Protein AF-A0AAV0MHU0-F1 (afdb_monomer)

InterPro domains:
  IPR036603 RNA polymerase, RBP11-like subunit [G3DSA:3.30.1360.10] (38-164)
  IPR036643 DNA-directed RNA polymerase, insert domain superfamily [SSF56553] (5-72)
  IPR050518 Archaeal Rpo3/Eukaryotic RPB3 RNA Polymerase Subunit [PTHR11800] (5-161)

Secondary structure (DSSP, 8-state):
------PPEEEEGGGPPPSSTT-----SHHHHT---TT----EEEEEPTT-------------TTT-GGG-SEEEEEEEEEEEEEE-HHHHHTS-HHHHHHHHHT-TT--EEE-TTT-PEEE--S---TTGGGSSSTTSEEEEEEEEEEEEEEEE-SSS-HHHHHHHHTT--

Foldseek 3Di:
DDPPDFDKDFDAQQNDDDPDPVDGDFFPVVVVPDPDPPSRHHTDDIHTPPDDDDDDDDDDQDDCVVPVVNAQFPDKDKDFQKDKDFDPVVVVVDDPVLLVQLQVPDPVSQWDQDPPPRDIDGDRDDDDPVCCVGHDPPRMDIDGDPPGMDMDTHGPNPDDRVVVVVVVVPDD

Structure (mmCIF, N/CA/C/O backbone):
data_AF-A0AAV0MHU0-F1
#
_entry.id   AF-A0AAV0MHU0-F1
#
loop_
_atom_site.group_PDB
_atom_site.id
_atom_site.type_symbol
_atom_site.label_atom_id
_atom_site.label_alt_id
_atom_site.label_comp_id
_atom_site.label_asym_id
_atom_site.label_entity_id
_atom_site.label_seq_id
_atom_site.pdbx_PDB_ins_code
_atom_site.Cartn_x
_atom_site.Cartn_y
_atom_site.Cartn_z
_atom_site.occupancy
_atom_site.B_iso_or_equiv
_atom_site.auth_seq_id
_atom_site.auth_comp_id
_atom_site.auth_asym_id
_atom_site.auth_atom_id
_atom_site.pdbx_PDB_model_num
ATOM 1 N N . MET A 1 1 ? 5.171 25.326 -46.453 1.00 39.69 1 MET A N 1
ATOM 2 C CA . MET A 1 1 ? 6.015 24.733 -45.394 1.00 39.69 1 MET A CA 1
ATOM 3 C C . MET A 1 1 ? 5.097 24.453 -44.228 1.00 39.69 1 MET A C 1
ATOM 5 O O . MET A 1 1 ? 4.564 25.391 -43.661 1.00 39.69 1 MET A O 1
ATOM 9 N N . GLU A 1 2 ? 4.796 23.184 -43.993 1.00 48.56 2 GLU A N 1
ATOM 10 C CA . GLU A 1 2 ? 3.767 22.759 -43.045 1.00 48.56 2 GLU A CA 1
ATOM 11 C C . GLU A 1 2 ? 4.374 22.656 -41.641 1.00 48.56 2 GLU A C 1
ATOM 13 O O . GLU A 1 2 ? 5.360 21.940 -41.441 1.00 48.56 2 GLU A O 1
ATOM 18 N N . GLU A 1 3 ? 3.819 23.403 -40.682 1.00 54.56 3 GLU A N 1
ATOM 19 C CA . GLU A 1 3 ? 4.121 23.280 -39.255 1.00 54.56 3 GLU A CA 1
ATOM 20 C C . GLU A 1 3 ? 3.717 21.880 -38.777 1.00 54.56 3 GLU A C 1
ATOM 22 O O . GLU A 1 3 ? 2.638 21.661 -38.233 1.00 54.56 3 GLU A O 1
ATOM 27 N N . ARG A 1 4 ? 4.597 20.887 -38.952 1.00 56.34 4 ARG A N 1
ATOM 28 C CA . ARG A 1 4 ? 4.485 19.667 -38.152 1.00 56.34 4 ARG A CA 1
ATOM 29 C C . ARG A 1 4 ? 4.683 20.084 -36.701 1.00 56.34 4 ARG A C 1
ATOM 31 O O . ARG A 1 4 ? 5.794 20.464 -36.326 1.00 56.34 4 ARG A O 1
ATOM 38 N N . SER A 1 5 ? 3.629 19.972 -35.907 1.00 56.75 5 SER A N 1
ATOM 39 C CA . SER A 1 5 ? 3.605 20.189 -34.464 1.00 56.75 5 SER A CA 1
ATOM 40 C C . SER A 1 5 ? 4.816 19.558 -33.751 1.00 56.75 5 SER A C 1
ATOM 42 O O . SER A 1 5 ? 5.247 18.437 -34.049 1.00 56.75 5 SER A O 1
ATOM 44 N N . TYR A 1 6 ? 5.412 20.290 -32.807 1.00 65.62 6 TYR A N 1
ATOM 45 C CA . TYR A 1 6 ? 6.486 19.814 -31.922 1.00 65.62 6 TYR A CA 1
ATOM 46 C C . TYR A 1 6 ? 5.935 18.823 -30.879 1.00 65.62 6 TYR A C 1
ATOM 48 O O . TYR A 1 6 ? 5.945 19.083 -29.675 1.00 65.62 6 TYR A O 1
ATOM 56 N N . GLN A 1 7 ? 5.422 17.681 -31.328 1.00 76.44 7 GLN A N 1
ATOM 57 C CA . GLN A 1 7 ? 4.910 16.655 -30.429 1.00 76.44 7 GLN A CA 1
ATOM 58 C C . GLN A 1 7 ? 6.073 15.869 -29.808 1.00 76.44 7 GLN A C 1
ATOM 60 O O . GLN A 1 7 ? 6.981 15.425 -30.511 1.00 76.44 7 GLN A O 1
ATOM 65 N N . ALA A 1 8 ? 6.078 15.766 -28.476 1.00 85.38 8 ALA A N 1
ATOM 66 C CA . ALA A 1 8 ? 6.996 14.894 -27.749 1.00 85.38 8 ALA A CA 1
ATOM 67 C C . ALA A 1 8 ? 6.532 13.438 -27.868 1.00 85.38 8 ALA A C 1
ATOM 69 O O . ALA A 1 8 ? 5.328 13.179 -27.891 1.00 85.38 8 ALA A O 1
ATOM 70 N N . GLN A 1 9 ? 7.485 12.512 -27.918 1.00 89.62 9 GLN A N 1
ATOM 71 C CA . GLN A 1 9 ? 7.226 11.081 -27.848 1.00 89.62 9 GLN A CA 1
ATOM 72 C C . GLN A 1 9 ? 7.400 10.617 -26.402 1.00 89.62 9 GLN A C 1
ATOM 74 O O . GLN A 1 9 ? 8.488 10.731 -25.838 1.00 89.62 9 GLN A O 1
ATOM 79 N N . ASP A 1 10 ? 6.330 10.098 -25.809 1.00 92.38 10 ASP A N 1
ATOM 80 C CA . ASP A 1 10 ? 6.385 9.462 -24.496 1.00 92.38 10 ASP A CA 1
ATOM 81 C C . ASP A 1 10 ? 6.869 8.014 -24.689 1.00 92.38 10 ASP A C 1
ATOM 83 O O . ASP A 1 10 ? 6.255 7.253 -25.433 1.00 92.38 10 ASP A O 1
ATOM 87 N N . VAL A 1 11 ? 7.983 7.656 -24.049 1.00 92.38 11 VAL A N 1
ATOM 88 C CA . VAL A 1 11 ? 8.532 6.293 -24.006 1.00 92.38 11 VAL A CA 1
ATOM 89 C C . VAL A 1 11 ? 8.219 5.697 -22.641 1.00 92.38 11 VAL A C 1
ATOM 91 O O . VAL A 1 11 ? 8.417 6.334 -21.600 1.00 92.38 11 VAL A O 1
ATOM 94 N N . THR A 1 12 ? 7.726 4.470 -22.637 1.00 92.44 12 THR A N 1
ATOM 95 C CA . THR A 1 12 ? 7.064 3.828 -21.504 1.00 92.44 12 THR A CA 1
ATOM 96 C C . THR A 1 12 ? 7.625 2.432 -21.249 1.00 92.44 12 THR A C 1
ATOM 98 O O . THR A 1 12 ? 8.405 1.895 -22.034 1.00 92.44 12 THR A O 1
ATOM 101 N N . SER A 1 13 ? 7.212 1.803 -20.150 1.00 90.75 13 SER A N 1
ATOM 102 C CA . SER A 1 13 ? 7.591 0.430 -19.822 1.00 90.75 13 SER A CA 1
ATOM 103 C C . SER A 1 13 ? 7.172 -0.577 -20.890 1.00 90.75 13 SER A C 1
ATOM 105 O O . SER A 1 13 ? 7.838 -1.597 -21.015 1.00 90.75 13 SER A O 1
ATOM 107 N N . LYS A 1 14 ? 6.128 -0.293 -21.681 1.00 88.88 14 LYS A N 1
ATOM 108 C CA . LYS A 1 14 ? 5.669 -1.163 -22.778 1.00 88.88 14 LYS A CA 1
ATOM 109 C C . LYS A 1 14 ? 6.622 -1.169 -23.978 1.00 88.88 14 LYS A C 1
ATOM 111 O O . LYS A 1 14 ? 6.598 -2.116 -24.755 1.00 88.88 14 LYS A O 1
ATOM 116 N N . ASP A 1 15 ? 7.491 -0.164 -24.093 1.00 90.88 15 ASP A N 1
ATOM 117 C CA . ASP A 1 15 ? 8.514 -0.079 -25.142 1.00 90.88 15 ASP A CA 1
ATOM 118 C C . ASP A 1 15 ? 9.783 -0.888 -24.799 1.00 90.88 15 ASP A C 1
ATOM 120 O O . ASP A 1 15 ? 10.707 -0.984 -25.611 1.00 90.88 15 ASP A O 1
ATOM 124 N N . LEU A 1 16 ? 9.857 -1.475 -23.596 1.00 90.50 16 LEU A N 1
ATOM 125 C CA . LEU A 1 16 ? 10.961 -2.345 -23.196 1.00 90.50 16 LEU A CA 1
ATOM 126 C C . LEU A 1 16 ? 10.823 -3.721 -23.849 1.00 90.50 16 LEU A C 1
ATOM 128 O O . LEU A 1 16 ? 9.875 -4.462 -23.593 1.00 90.50 16 LEU A O 1
ATOM 132 N N . LEU A 1 17 ? 11.825 -4.089 -24.642 1.00 90.31 17 LEU A N 1
ATOM 133 C CA . LEU A 1 17 ? 11.904 -5.400 -25.274 1.00 90.31 17 LEU A CA 1
ATOM 134 C C . LEU A 1 17 ? 12.669 -6.369 -24.370 1.00 90.31 17 LEU A C 1
ATOM 136 O O . LEU A 1 17 ? 13.834 -6.139 -24.040 1.00 90.31 17 LEU A O 1
ATOM 140 N N . SER A 1 18 ? 12.011 -7.461 -23.986 1.00 90.31 18 SER A N 1
ATOM 141 C CA . SER A 1 18 ? 12.636 -8.561 -23.255 1.00 90.31 18 SER A CA 1
ATOM 142 C C . SER A 1 18 ? 13.156 -9.617 -24.227 1.00 90.31 18 SER A C 1
ATOM 144 O O . SER A 1 18 ? 12.516 -9.919 -25.232 1.00 90.31 18 SER A O 1
ATOM 1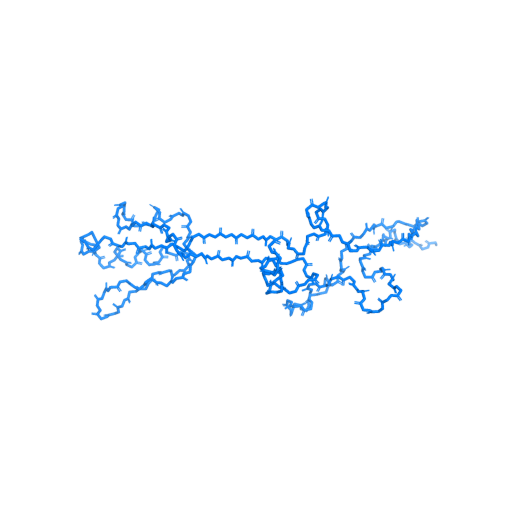46 N N . SER A 1 19 ? 14.305 -10.211 -23.909 1.00 89.75 19 SER A N 1
ATOM 147 C CA . SER A 1 19 ? 14.810 -11.401 -24.602 1.00 89.75 19 SER A CA 1
ATOM 148 C C . SER A 1 19 ? 14.082 -12.687 -24.194 1.00 89.75 19 SER A C 1
ATOM 150 O O . SER A 1 19 ? 14.247 -13.709 -24.852 1.00 89.75 19 SER A O 1
ATOM 152 N N . ASP A 1 20 ? 13.333 -12.653 -23.089 1.00 89.12 20 ASP A N 1
ATOM 153 C CA . ASP A 1 20 ? 12.551 -13.766 -22.553 1.00 89.12 20 ASP A CA 1
ATOM 154 C C . ASP A 1 20 ? 11.073 -13.364 -22.496 1.00 89.12 20 ASP A C 1
ATOM 156 O O . ASP A 1 20 ? 10.700 -12.444 -21.763 1.00 89.12 20 ASP A O 1
ATOM 160 N N . ASN A 1 21 ? 10.228 -14.066 -23.252 1.00 84.25 21 ASN A N 1
ATOM 161 C CA . ASN A 1 21 ? 8.794 -13.787 -23.353 1.00 84.25 21 ASN A CA 1
ATOM 162 C C . ASN A 1 21 ? 8.017 -14.062 -22.054 1.00 84.25 21 ASN A C 1
ATOM 164 O O . ASN A 1 21 ? 6.861 -13.659 -21.947 1.00 84.25 21 ASN A O 1
ATOM 168 N N . THR A 1 22 ? 8.618 -14.740 -21.073 1.00 84.56 22 THR A N 1
ATOM 169 C CA . THR A 1 22 ? 8.029 -14.928 -19.737 1.00 84.56 22 THR A CA 1
ATOM 170 C C . THR A 1 22 ? 8.275 -13.740 -18.808 1.00 84.56 22 THR A C 1
ATOM 172 O O . THR A 1 22 ? 7.644 -13.634 -17.756 1.00 84.56 22 THR A O 1
ATOM 175 N N . VAL A 1 23 ? 9.168 -12.827 -19.198 1.00 84.75 23 VAL A N 1
ATOM 176 C CA . VAL A 1 23 ? 9.510 -11.624 -18.444 1.00 84.75 23 VAL A CA 1
ATOM 177 C C . VAL A 1 23 ? 8.935 -10.422 -19.172 1.00 84.75 23 VAL A C 1
ATOM 179 O O . VAL A 1 23 ? 9.485 -9.946 -20.162 1.00 84.75 23 VAL A O 1
ATOM 182 N N . VAL A 1 24 ? 7.827 -9.916 -18.647 1.00 84.38 24 VAL A N 1
ATOM 183 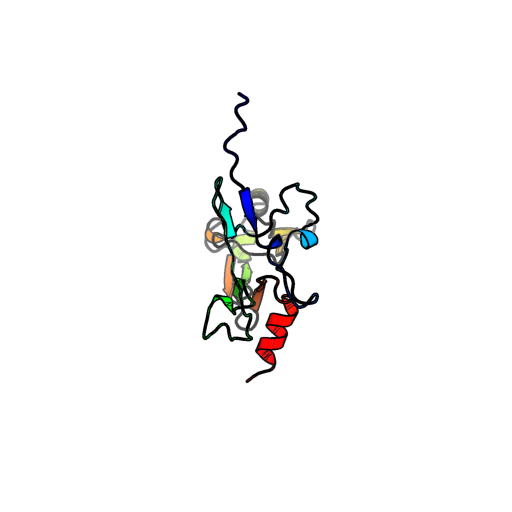C CA . VAL A 1 24 ? 7.159 -8.719 -19.156 1.00 84.38 24 VAL A CA 1
ATOM 184 C C . VAL A 1 24 ? 7.050 -7.667 -18.051 1.00 84.38 24 VAL A C 1
ATOM 186 O O . VAL A 1 24 ? 7.045 -8.017 -16.866 1.00 84.38 24 VAL A O 1
ATOM 189 N N . PRO A 1 25 ? 6.992 -6.373 -18.402 1.00 86.88 25 PRO A N 1
ATOM 190 C CA . PRO A 1 25 ? 6.666 -5.327 -17.443 1.00 86.88 25 PRO A CA 1
ATOM 191 C C . PRO A 1 25 ? 5.340 -5.627 -16.735 1.00 86.88 25 PRO A C 1
ATOM 193 O O . PRO A 1 25 ? 4.388 -6.077 -17.366 1.00 86.88 25 PRO A O 1
ATOM 196 N N . VAL A 1 26 ? 5.276 -5.351 -15.431 1.00 84.50 26 VAL A N 1
ATOM 197 C CA . VAL A 1 26 ? 4.034 -5.485 -14.660 1.00 84.50 26 VAL A CA 1
ATOM 198 C C . VAL A 1 26 ? 3.010 -4.467 -15.168 1.00 84.50 26 VAL A C 1
ATOM 200 O O . VAL A 1 26 ? 3.320 -3.277 -15.261 1.00 84.50 26 VAL A O 1
ATOM 203 N N . ASP A 1 27 ? 1.794 -4.933 -15.450 1.00 75.62 27 ASP A N 1
ATOM 204 C CA . ASP A 1 27 ? 0.645 -4.106 -15.815 1.00 75.62 27 ASP A CA 1
ATOM 205 C C . ASP A 1 27 ? -0.492 -4.348 -14.802 1.00 75.62 27 ASP A C 1
ATOM 207 O O . ASP A 1 27 ? -0.858 -5.488 -14.519 1.00 75.62 27 ASP A O 1
ATOM 211 N N . PHE A 1 28 ? -1.009 -3.274 -14.198 1.00 68.62 28 PHE A N 1
ATOM 212 C CA . PHE A 1 28 ? -2.069 -3.336 -13.183 1.00 68.62 28 PHE A CA 1
ATOM 213 C C . PHE A 1 28 ? -3.468 -3.111 -13.768 1.00 68.62 28 PHE A C 1
ATOM 215 O O . PHE A 1 28 ? -4.461 -3.377 -13.087 1.00 68.62 28 PHE A O 1
ATOM 222 N N . TYR A 1 29 ? -3.565 -2.635 -15.012 1.00 62.69 29 TYR A N 1
ATOM 223 C CA . TYR A 1 29 ? -4.838 -2.242 -15.616 1.00 62.69 29 TYR A CA 1
ATOM 224 C C . TYR A 1 29 ? -5.692 -3.457 -16.019 1.00 62.69 29 TYR A C 1
ATOM 226 O O . TYR A 1 29 ? -6.915 -3.370 -15.996 1.00 62.69 29 TYR A O 1
ATOM 234 N N . GLU A 1 30 ? -5.081 -4.623 -16.265 1.00 55.69 30 GLU A N 1
ATOM 235 C CA . GLU A 1 30 ? -5.816 -5.868 -16.558 1.00 55.69 30 GLU A CA 1
ATOM 236 C C . GLU A 1 30 ? -6.667 -6.365 -15.374 1.00 55.69 30 GLU A C 1
ATOM 238 O O . GLU A 1 30 ? -7.679 -7.033 -15.569 1.00 55.69 30 GLU A O 1
ATOM 243 N N . ILE A 1 31 ? -6.280 -6.035 -14.136 1.00 57.59 31 ILE A N 1
ATOM 244 C CA . ILE A 1 31 ? -6.963 -6.502 -12.916 1.00 57.59 31 ILE A CA 1
ATOM 245 C C . ILE A 1 31 ? -8.131 -5.578 -12.541 1.00 57.59 31 ILE A C 1
ATOM 247 O O . ILE A 1 31 ? -9.102 -6.026 -11.932 1.00 57.59 31 ILE A O 1
ATOM 251 N N . ALA A 1 32 ? -8.049 -4.294 -12.895 1.00 58.06 32 ALA A N 1
ATOM 252 C CA . ALA A 1 32 ? -9.024 -3.287 -12.486 1.00 58.06 32 ALA A CA 1
ATOM 253 C C . ALA A 1 32 ? -10.308 -3.280 -13.337 1.00 58.06 32 ALA A C 1
ATOM 255 O O . ALA A 1 32 ? -11.273 -2.630 -12.944 1.00 58.06 32 ALA A O 1
ATOM 256 N N . GLY A 1 33 ? -10.341 -3.991 -14.474 1.00 53.88 33 GLY A N 1
ATOM 257 C CA . GLY A 1 33 ? -11.507 -4.035 -15.369 1.00 53.88 33 GLY A CA 1
ATOM 258 C C . GLY A 1 33 ? -11.921 -2.666 -15.923 1.00 53.88 33 GLY A C 1
ATOM 259 O O . GLY A 1 33 ? -13.030 -2.523 -16.432 1.00 53.88 33 GLY A O 1
ATOM 260 N N . ASP A 1 34 ? -11.052 -1.665 -15.786 1.00 52.41 34 ASP A N 1
ATOM 261 C CA . ASP A 1 34 ? -11.304 -0.297 -16.205 1.00 52.41 34 ASP A CA 1
ATOM 262 C C . ASP A 1 34 ? -10.885 -0.165 -17.669 1.00 52.41 34 ASP A C 1
ATOM 264 O O . ASP A 1 34 ? -9.701 -0.216 -18.007 1.00 52.41 34 ASP A O 1
ATOM 268 N N . ASP A 1 35 ? -11.877 -0.032 -18.548 1.00 53.75 35 ASP A N 1
ATOM 269 C CA . ASP A 1 35 ? -11.727 0.144 -19.998 1.00 53.75 35 ASP A CA 1
ATOM 270 C C . ASP A 1 35 ? -11.283 1.585 -20.326 1.00 53.75 35 ASP A C 1
ATOM 272 O O . ASP A 1 35 ? -11.759 2.238 -21.259 1.00 53.75 35 ASP A O 1
ATOM 276 N N . SER A 1 36 ? -10.405 2.142 -19.487 1.00 52.47 36 SER A N 1
ATOM 277 C CA . SER A 1 36 ? -9.892 3.486 -19.648 1.00 52.47 36 SER A CA 1
ATOM 278 C C . SER A 1 36 ? -8.757 3.473 -20.665 1.00 52.47 36 SER A C 1
ATOM 280 O O . SER A 1 36 ? -7.806 2.690 -20.617 1.00 52.47 36 SER A O 1
ATOM 282 N N . SER A 1 37 ? -8.838 4.402 -21.612 1.00 52.53 37 SER A N 1
ATOM 283 C CA . SER A 1 37 ? -7.852 4.704 -22.655 1.00 52.53 37 SER A CA 1
ATOM 284 C C . SER A 1 37 ? -6.472 5.158 -22.125 1.00 52.53 37 SER A C 1
ATOM 286 O O . SER A 1 37 ? -5.707 5.809 -22.839 1.00 52.53 37 SER A O 1
ATOM 288 N N . GLU A 1 38 ? -6.141 4.844 -20.871 1.00 56.62 38 GLU A N 1
ATOM 289 C CA . GLU A 1 38 ? -4.946 5.252 -20.129 1.00 56.62 38 GLU A CA 1
ATOM 290 C C . GLU A 1 38 ? -3.978 4.093 -19.838 1.00 56.62 38 GLU A C 1
ATOM 292 O O . GLU A 1 38 ? -3.110 4.204 -18.975 1.00 56.62 38 GLU A O 1
ATOM 297 N N . GLN A 1 39 ? -4.034 3.000 -20.606 1.00 61.94 39 GLN A N 1
ATOM 298 C CA . GLN A 1 39 ? -3.078 1.884 -20.528 1.00 61.94 39 GLN A CA 1
ATOM 299 C C . GLN A 1 39 ? -1.655 2.243 -21.025 1.00 61.94 39 GLN A C 1
ATOM 301 O O . GLN A 1 39 ? -1.055 1.519 -21.826 1.00 61.94 39 GLN A O 1
ATOM 306 N N . LYS A 1 40 ? -1.075 3.359 -20.578 1.00 71.19 40 LYS A N 1
ATOM 307 C CA . LYS A 1 40 ? 0.211 3.884 -21.068 1.00 71.19 40 LYS A CA 1
ATOM 308 C C . LYS A 1 40 ? 1.442 3.236 -20.427 1.00 71.19 40 LYS A C 1
ATOM 310 O O . LYS A 1 40 ? 2.551 3.542 -20.837 1.00 71.19 40 LYS A O 1
ATOM 315 N N . GLY A 1 41 ? 1.285 2.327 -19.463 1.00 84.50 41 GLY A N 1
ATOM 316 C CA . GLY A 1 41 ? 2.425 1.782 -18.716 1.00 84.50 41 GLY A CA 1
ATOM 317 C C . GLY A 1 41 ? 3.173 2.862 -17.917 1.00 84.50 41 GLY A C 1
ATOM 318 O O . GLY A 1 41 ? 2.725 4.003 -17.799 1.00 84.50 41 GLY A O 1
ATOM 319 N N . VAL A 1 42 ? 4.320 2.509 -17.338 1.00 88.88 42 VAL A N 1
ATOM 320 C CA . VAL A 1 42 ? 5.131 3.450 -16.549 1.00 88.88 42 VAL A CA 1
ATOM 321 C C . VAL A 1 42 ? 5.965 4.310 -17.491 1.00 88.88 42 VAL A C 1
ATOM 323 O O . VAL A 1 42 ? 6.726 3.785 -18.297 1.00 88.88 42 VAL A O 1
ATOM 326 N N . MET A 1 43 ? 5.858 5.633 -17.389 1.00 91.62 43 MET A N 1
ATOM 327 C CA . MET A 1 43 ? 6.668 6.552 -18.189 1.00 91.62 43 MET A CA 1
ATOM 328 C C . MET A 1 43 ? 8.152 6.448 -17.820 1.00 91.62 43 MET A C 1
ATOM 330 O O . MET A 1 43 ? 8.516 6.599 -16.656 1.00 91.62 43 MET A O 1
ATOM 334 N N . ILE A 1 44 ? 9.006 6.229 -18.820 1.00 93.06 44 ILE A N 1
ATOM 335 C CA . ILE A 1 44 ? 10.462 6.143 -18.655 1.00 93.06 44 ILE A CA 1
ATOM 336 C C . ILE A 1 44 ? 11.109 7.476 -19.028 1.00 93.06 44 ILE A C 1
ATOM 338 O O . ILE A 1 44 ? 11.893 8.027 -18.259 1.00 93.06 44 ILE A O 1
ATOM 342 N N . VAL A 1 45 ? 10.792 8.004 -20.214 1.00 94.88 45 VAL A N 1
ATOM 343 C CA . VAL A 1 45 ? 11.363 9.260 -20.716 1.00 94.88 45 VAL A CA 1
ATOM 344 C C . VAL A 1 45 ? 10.423 9.918 -21.724 1.00 94.88 45 VAL A C 1
ATOM 346 O O . VAL A 1 45 ? 9.683 9.238 -22.429 1.00 94.88 45 VAL A O 1
ATOM 349 N N . LYS A 1 46 ? 10.466 11.250 -21.824 1.00 94.50 46 LYS A N 1
ATOM 350 C CA . LYS A 1 46 ? 9.829 12.002 -22.914 1.00 94.50 46 LYS A CA 1
ATOM 351 C C . LYS A 1 46 ? 10.890 12.508 -23.877 1.00 94.50 46 LYS A C 1
ATOM 353 O O . LYS A 1 46 ? 11.716 13.335 -23.494 1.00 94.50 46 LYS A O 1
ATOM 358 N N . LEU A 1 47 ? 10.855 12.041 -25.118 1.00 94.25 47 LEU A N 1
ATOM 359 C CA . LEU A 1 47 ? 11.794 12.436 -26.160 1.00 94.25 47 LEU A CA 1
ATOM 360 C C . LEU A 1 47 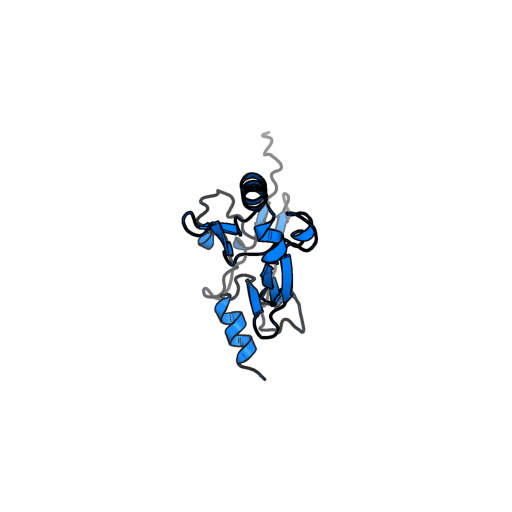? 11.227 13.589 -26.993 1.00 94.25 47 LEU A C 1
ATOM 362 O O . LEU A 1 47 ? 10.048 13.625 -27.355 1.00 94.25 47 LEU A O 1
ATOM 366 N N . ARG A 1 48 ? 12.084 14.555 -27.315 1.00 92.75 48 ARG A N 1
ATOM 367 C CA . ARG A 1 48 ? 11.838 15.575 -28.339 1.00 92.75 48 ARG A CA 1
ATOM 368 C C . ARG A 1 48 ? 12.435 15.126 -29.671 1.00 92.75 48 ARG A C 1
ATOM 370 O O . ARG A 1 48 ? 13.128 14.116 -29.760 1.00 92.75 48 ARG A O 1
ATOM 377 N N . ARG A 1 49 ? 12.161 15.891 -30.729 1.00 89.19 49 ARG A N 1
ATOM 378 C CA . ARG A 1 49 ? 12.716 15.610 -32.059 1.00 89.19 49 ARG A CA 1
ATOM 379 C C . ARG A 1 49 ? 14.237 15.487 -31.988 1.00 89.19 49 ARG A C 1
ATOM 381 O O . ARG A 1 49 ? 14.885 16.304 -31.342 1.00 89.19 49 ARG A O 1
ATOM 388 N N . VAL A 1 50 ? 14.774 14.502 -32.708 1.00 90.38 50 VAL A N 1
ATOM 389 C CA . VAL A 1 50 ? 16.220 14.232 -32.819 1.00 90.38 50 VAL A CA 1
ATOM 390 C C . VAL A 1 50 ? 16.853 13.703 -31.516 1.00 90.38 50 VAL A C 1
ATOM 392 O O . VAL A 1 50 ? 18.068 13.573 -31.433 1.00 90.38 50 VAL A O 1
ATOM 395 N N . GLN A 1 51 ? 16.059 13.341 -30.502 1.00 94.12 51 GLN A N 1
ATOM 396 C CA . GLN A 1 51 ? 16.555 12.605 -29.336 1.00 94.12 51 GLN A CA 1
ATOM 397 C C . GLN A 1 51 ? 16.328 11.101 -29.508 1.00 94.12 51 GLN A C 1
ATOM 399 O O . GLN A 1 51 ? 15.276 10.676 -29.978 1.00 94.12 51 GLN A O 1
ATOM 404 N N . GLU A 1 52 ? 17.308 10.305 -29.086 1.00 93.38 52 GLU A N 1
ATOM 405 C CA . GLU A 1 52 ? 17.262 8.845 -29.111 1.00 93.38 52 GLU A CA 1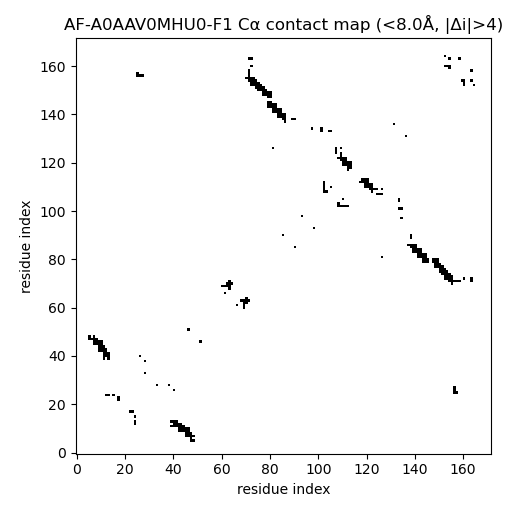
ATOM 406 C C . GLU A 1 52 ? 17.776 8.288 -27.778 1.00 93.38 52 GLU A C 1
ATOM 408 O O . GLU A 1 52 ? 18.737 8.808 -27.208 1.00 93.38 52 GLU A O 1
ATOM 413 N N . LEU A 1 53 ? 17.142 7.219 -27.291 1.00 92.31 53 LEU A N 1
ATOM 414 C CA . LEU A 1 53 ? 17.587 6.463 -26.126 1.00 92.31 53 LEU A CA 1
ATOM 415 C C . LEU A 1 53 ? 17.792 5.001 -26.527 1.00 92.31 53 LEU A C 1
ATOM 417 O O . LEU A 1 53 ? 16.846 4.323 -26.918 1.00 92.31 53 LEU A O 1
ATOM 421 N N . ARG A 1 54 ? 19.025 4.508 -26.387 1.00 94.06 54 ARG A N 1
ATOM 422 C CA . ARG A 1 54 ? 19.357 3.081 -26.483 1.00 94.06 54 ARG A CA 1
ATOM 423 C C . ARG A 1 54 ? 19.970 2.632 -25.169 1.00 94.06 54 ARG A C 1
ATOM 425 O O . ARG A 1 54 ? 20.979 3.189 -24.744 1.00 94.06 54 ARG A O 1
ATOM 432 N N . LEU A 1 55 ? 19.377 1.627 -24.537 1.00 91.88 55 LEU A N 1
ATOM 433 C CA . LEU A 1 55 ? 19.896 1.039 -23.307 1.00 91.88 55 LEU A CA 1
ATOM 434 C C . LEU A 1 55 ? 19.755 -0.480 -23.338 1.00 91.88 55 LEU A C 1
ATOM 436 O O . LEU A 1 55 ? 18.839 -1.013 -23.959 1.00 91.88 55 LEU A O 1
ATOM 440 N N . GLY A 1 56 ? 20.667 -1.158 -22.649 1.00 92.81 56 GLY A N 1
ATOM 441 C CA . GLY A 1 56 ? 20.556 -2.571 -22.309 1.00 92.81 56 GLY A CA 1
ATOM 442 C C . GLY A 1 56 ? 20.489 -2.701 -20.793 1.00 92.81 56 GLY A C 1
ATOM 443 O O . GLY A 1 56 ? 21.323 -2.131 -20.089 1.00 92.81 56 GLY A O 1
ATOM 444 N N . ALA A 1 57 ? 19.497 -3.430 -20.288 1.00 90.06 57 ALA A N 1
ATOM 445 C CA . ALA A 1 57 ? 19.327 -3.685 -18.863 1.00 90.06 57 ALA A CA 1
ATOM 446 C C . ALA A 1 57 ? 19.431 -5.188 -18.582 1.00 90.06 57 ALA A C 1
ATOM 448 O O . ALA A 1 57 ? 18.937 -6.006 -19.352 1.00 90.06 57 ALA A O 1
ATOM 449 N N . ILE A 1 58 ? 20.073 -5.546 -17.467 1.00 90.31 58 ILE A N 1
ATOM 450 C CA . ILE A 1 58 ? 20.181 -6.932 -17.002 1.00 90.31 58 ILE A CA 1
ATOM 451 C C . ILE A 1 58 ? 19.432 -7.047 -15.681 1.00 90.31 58 ILE A C 1
ATOM 453 O O . ILE A 1 58 ? 19.837 -6.458 -14.674 1.00 90.31 58 ILE A O 1
ATOM 457 N N . THR A 1 59 ? 18.366 -7.839 -15.673 1.00 87.38 59 THR A N 1
ATOM 458 C CA . THR A 1 59 ? 17.609 -8.143 -14.457 1.00 87.38 59 THR A CA 1
ATOM 459 C C . THR A 1 59 ? 18.286 -9.282 -13.699 1.00 87.38 59 THR A C 1
ATOM 461 O O . THR A 1 59 ? 18.641 -10.307 -14.276 1.00 87.38 59 THR A O 1
ATOM 464 N N . ARG A 1 60 ? 18.483 -9.107 -12.389 1.00 88.69 60 ARG A N 1
ATOM 465 C CA . ARG A 1 60 ? 19.046 -10.125 -11.492 1.00 88.69 60 ARG A CA 1
ATOM 466 C C . ARG A 1 60 ? 18.128 -10.321 -10.296 1.00 88.69 60 ARG A C 1
ATOM 468 O O . ARG A 1 60 ? 17.514 -9.366 -9.827 1.00 88.69 60 ARG A O 1
ATOM 475 N N . LYS A 1 61 ? 18.080 -11.548 -9.776 1.00 88.56 61 LYS A N 1
ATOM 476 C CA . LYS A 1 61 ? 17.406 -11.849 -8.509 1.00 88.56 61 LYS A CA 1
ATOM 477 C C . LYS A 1 61 ? 18.128 -11.133 -7.362 1.00 88.56 61 LYS A C 1
ATOM 479 O O . LYS A 1 61 ? 19.352 -11.185 -7.280 1.00 88.56 61 LYS A O 1
ATOM 484 N N . CYS A 1 62 ? 17.369 -10.489 -6.484 1.00 86.94 62 CYS A N 1
ATOM 485 C CA . CYS A 1 62 ? 17.871 -9.735 -5.337 1.00 86.94 62 C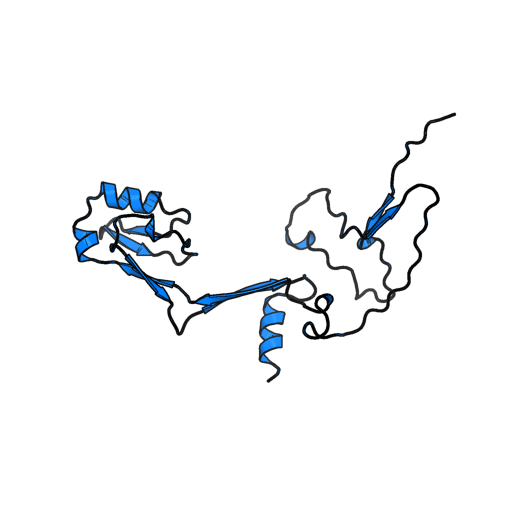YS A CA 1
ATOM 486 C C . CYS A 1 62 ? 16.860 -9.768 -4.184 1.00 86.94 62 CYS A C 1
ATOM 488 O O . CYS A 1 62 ? 15.740 -10.253 -4.351 1.00 86.94 62 CYS A O 1
ATOM 490 N N . ILE A 1 63 ? 17.267 -9.273 -3.014 1.00 88.81 63 ILE A N 1
ATOM 491 C CA . ILE A 1 63 ? 16.461 -9.266 -1.789 1.00 88.81 63 ILE A CA 1
ATOM 492 C C . ILE A 1 63 ? 16.085 -7.818 -1.455 1.00 88.81 63 ILE A C 1
ATOM 494 O O . ILE A 1 63 ? 16.927 -6.923 -1.521 1.00 88.81 63 ILE A O 1
ATOM 498 N N . GLY A 1 64 ? 14.826 -7.582 -1.064 1.00 87.81 64 GLY A N 1
ATOM 499 C CA . GLY A 1 64 ? 14.320 -6.248 -0.701 1.00 87.81 64 GLY A CA 1
ATOM 500 C C . GLY A 1 64 ? 15.081 -5.568 0.447 1.00 87.81 64 GLY A C 1
ATOM 501 O O . GLY A 1 64 ? 15.112 -4.343 0.510 1.00 87.81 64 GLY A O 1
ATOM 502 N N . LYS A 1 65 ? 15.746 -6.354 1.308 1.00 90.25 65 LYS A N 1
ATOM 503 C CA . LYS A 1 65 ? 16.647 -5.865 2.363 1.00 90.25 65 LYS A CA 1
ATOM 504 C C . LYS A 1 65 ? 17.853 -5.107 1.798 1.00 90.25 65 LYS A C 1
ATOM 506 O O . LYS A 1 65 ? 18.264 -4.115 2.389 1.00 90.25 65 LYS A O 1
ATOM 511 N N . ASP A 1 66 ? 18.404 -5.565 0.674 1.00 91.38 66 ASP A N 1
ATOM 512 C CA . ASP A 1 66 ? 19.599 -4.964 0.074 1.00 91.38 66 ASP A CA 1
ATOM 513 C C . ASP A 1 66 ? 19.230 -3.759 -0.792 1.00 91.38 66 ASP A C 1
ATOM 515 O O . ASP A 1 66 ? 19.931 -2.747 -0.802 1.00 91.38 66 ASP A O 1
ATOM 519 N N . GLN A 1 67 ? 18.136 -3.871 -1.557 1.00 87.88 67 GLN A N 1
ATOM 520 C CA . GLN A 1 67 ? 17.669 -2.819 -2.457 1.00 87.88 67 GLN A CA 1
ATOM 521 C C . GLN A 1 67 ? 16.142 -2.762 -2.505 1.00 87.88 67 GLN A C 1
ATOM 523 O O . GLN A 1 67 ? 15.482 -3.740 -2.853 1.00 87.88 67 GLN A O 1
ATOM 528 N N . ALA A 1 68 ? 15.584 -1.572 -2.270 1.00 89.75 68 ALA A N 1
ATOM 529 C CA . ALA A 1 68 ? 14.138 -1.350 -2.205 1.00 89.75 68 ALA A CA 1
ATOM 530 C C . ALA A 1 68 ? 13.380 -1.785 -3.476 1.00 89.75 68 ALA A C 1
ATOM 532 O O . ALA A 1 68 ? 12.289 -2.339 -3.377 1.00 89.75 68 ALA A O 1
ATOM 533 N N . LYS A 1 69 ? 13.977 -1.627 -4.670 1.00 87.56 69 LYS A N 1
ATOM 534 C CA . LYS A 1 69 ? 13.383 -2.074 -5.950 1.00 87.56 69 LYS A CA 1
ATOM 535 C C . LYS A 1 69 ? 13.123 -3.586 -6.025 1.00 87.56 69 LYS A C 1
ATOM 537 O O . LYS A 1 69 ? 12.397 -4.035 -6.900 1.00 87.56 69 LYS A O 1
ATOM 542 N N . CYS A 1 70 ? 13.753 -4.360 -5.142 1.00 89.56 70 CYS A N 1
ATOM 543 C CA . CYS A 1 70 ? 13.607 -5.808 -5.055 1.00 89.56 70 CYS A CA 1
ATOM 544 C C . CYS A 1 70 ? 12.492 -6.225 -4.084 1.00 89.56 70 CYS A C 1
ATOM 546 O O . CYS A 1 70 ? 12.291 -7.421 -3.880 1.00 89.56 70 CYS A O 1
ATOM 548 N N . SER A 1 71 ? 11.792 -5.274 -3.451 1.00 90.62 71 SER A N 1
ATOM 549 C CA . SER A 1 71 ? 10.631 -5.584 -2.618 1.00 90.62 71 SER A CA 1
ATOM 550 C C . SER A 1 71 ? 9.446 -6.013 -3.496 1.00 90.62 71 SER A C 1
ATOM 552 O O . SER A 1 71 ? 9.001 -5.236 -4.344 1.00 90.62 71 SER A O 1
ATOM 554 N N . PRO A 1 72 ? 8.886 -7.219 -3.291 1.00 89.38 72 PRO A N 1
ATOM 555 C CA . PRO A 1 72 ? 7.648 -7.629 -3.953 1.00 89.38 72 PRO A CA 1
ATOM 556 C C . PRO A 1 72 ? 6.399 -6.984 -3.328 1.00 89.38 72 PRO A C 1
ATOM 558 O O . PRO A 1 72 ? 5.306 -7.068 -3.890 1.00 89.38 72 PRO A O 1
ATOM 561 N N . ALA A 1 73 ? 6.544 -6.367 -2.152 1.00 90.25 73 ALA A N 1
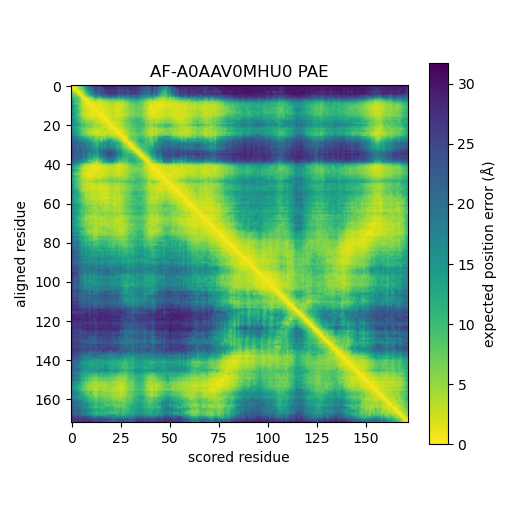ATOM 562 C CA . ALA A 1 73 ? 5.473 -5.676 -1.456 1.00 90.25 73 ALA A CA 1
ATOM 563 C C . ALA A 1 73 ? 5.619 -4.162 -1.626 1.00 90.25 73 ALA A C 1
ATOM 565 O O . ALA A 1 73 ? 6.687 -3.603 -1.362 1.00 90.25 73 ALA A O 1
ATOM 566 N N . ALA A 1 74 ? 4.536 -3.520 -2.057 1.00 88.94 74 ALA A N 1
ATOM 567 C CA . ALA A 1 74 ? 4.403 -2.072 -2.081 1.00 88.94 74 ALA A CA 1
ATOM 568 C C . ALA A 1 74 ? 4.152 -1.543 -0.665 1.00 88.94 74 ALA A C 1
ATOM 570 O O . ALA A 1 74 ? 4.757 -0.558 -0.254 1.00 88.94 74 ALA A O 1
ATOM 571 N N . THR A 1 75 ? 3.288 -2.215 0.099 1.00 89.25 75 THR A N 1
ATOM 572 C CA . THR A 1 75 ? 2.995 -1.886 1.497 1.00 89.25 75 THR A CA 1
ATOM 573 C C . THR A 1 75 ? 2.580 -3.145 2.252 1.00 89.25 75 THR A C 1
ATOM 575 O O . THR A 1 75 ? 1.790 -3.947 1.764 1.00 89.25 75 THR A O 1
ATOM 578 N N . VAL A 1 76 ? 3.115 -3.330 3.458 1.00 88.06 76 VAL A N 1
ATOM 579 C CA . VAL A 1 76 ? 2.672 -4.370 4.395 1.00 88.06 76 VAL A CA 1
ATOM 580 C C . VAL A 1 76 ? 2.368 -3.693 5.716 1.00 88.06 76 VAL A C 1
ATOM 582 O O . VAL A 1 76 ? 3.232 -3.022 6.279 1.00 88.06 76 VAL A O 1
ATOM 585 N N . THR A 1 77 ? 1.150 -3.862 6.211 1.00 89.00 77 THR A N 1
ATOM 586 C CA . THR A 1 77 ? 0.743 -3.349 7.518 1.00 89.00 77 THR A CA 1
ATOM 587 C C . THR A 1 77 ? 0.093 -4.450 8.336 1.00 89.00 77 THR A C 1
ATOM 589 O O . THR A 1 77 ? -0.502 -5.388 7.801 1.00 89.00 77 THR A O 1
ATOM 592 N N . PHE A 1 78 ? 0.223 -4.335 9.651 1.00 86.81 78 PHE A N 1
ATOM 593 C CA . PHE A 1 78 ? -0.520 -5.146 10.596 1.00 86.81 78 PHE A CA 1
ATOM 594 C C . PHE A 1 78 ? -1.155 -4.223 11.629 1.00 86.81 78 PHE A C 1
ATOM 596 O O . PHE A 1 78 ? -0.591 -3.186 11.989 1.00 86.81 78 PHE A O 1
ATOM 603 N N . MET A 1 79 ? -2.347 -4.583 12.079 1.00 85.12 79 MET A N 1
ATOM 604 C CA . MET A 1 79 ? -3.063 -3.884 13.137 1.00 85.12 79 MET A CA 1
ATOM 605 C C . MET A 1 79 ? -3.706 -4.925 14.040 1.00 85.12 79 MET A C 1
ATOM 607 O O . MET A 1 79 ? -4.184 -5.940 13.542 1.00 85.12 79 MET A O 1
ATOM 611 N N . TYR A 1 80 ? -3.734 -4.677 15.346 1.00 85.69 80 TYR A N 1
ATOM 612 C CA . TYR A 1 80 ? -4.538 -5.499 16.245 1.00 85.69 80 TYR A CA 1
ATOM 613 C C . TYR A 1 80 ? -6.013 -5.381 15.873 1.00 85.69 80 TYR A C 1
ATOM 615 O O . TYR A 1 80 ? -6.487 -4.293 15.524 1.00 85.69 80 TYR A O 1
ATOM 623 N N . GLU A 1 81 ? -6.730 -6.496 15.952 1.00 83.75 81 GLU A N 1
ATOM 624 C CA . GLU A 1 81 ? -8.178 -6.470 15.823 1.00 83.75 81 GLU A CA 1
ATOM 625 C C . GLU A 1 81 ? -8.766 -5.670 16.997 1.00 83.75 81 GLU A C 1
ATOM 627 O O . GLU A 1 81 ? -8.411 -5.921 18.155 1.00 83.75 81 GLU A O 1
ATOM 632 N N . PRO A 1 82 ? -9.607 -4.659 16.730 1.00 80.38 82 PRO A N 1
ATOM 633 C CA . PRO A 1 82 ? -10.193 -3.876 17.799 1.00 80.38 82 PRO A CA 1
ATOM 634 C C . PRO A 1 82 ? -11.359 -4.633 18.441 1.00 80.38 82 PRO A C 1
ATOM 636 O O . PRO A 1 82 ? -12.312 -5.017 17.768 1.00 80.38 82 PRO A O 1
ATOM 639 N N . GLU A 1 83 ? -11.318 -4.769 19.758 1.00 80.25 83 GLU A N 1
ATOM 640 C CA . GLU A 1 83 ? -12.440 -5.202 20.582 1.00 80.25 83 GLU A CA 1
ATOM 641 C C . GLU A 1 83 ? -13.174 -3.964 21.106 1.00 80.25 83 GLU A C 1
ATOM 643 O O . GLU A 1 83 ? -12.563 -3.078 21.711 1.00 80.25 83 GLU A O 1
ATOM 648 N N . ILE A 1 84 ? -14.482 -3.87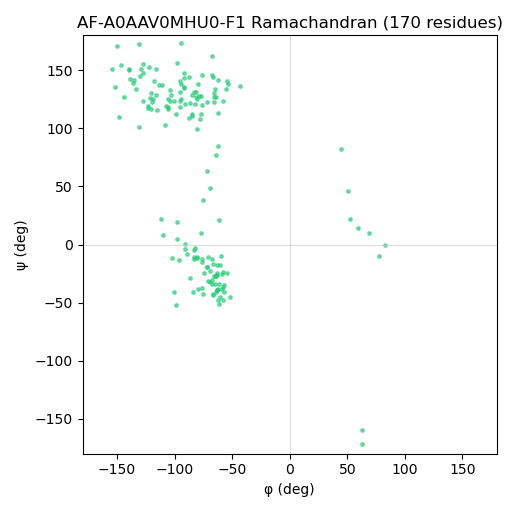6 20.856 1.00 77.88 84 ILE A N 1
ATOM 649 C CA . ILE A 1 84 ? -15.310 -2.779 21.364 1.00 77.88 84 ILE A CA 1
ATOM 650 C C . ILE A 1 84 ? -16.164 -3.292 22.510 1.00 77.88 84 ILE A C 1
ATOM 652 O O . ILE A 1 84 ? -17.038 -4.134 22.320 1.00 77.88 84 ILE A O 1
ATOM 656 N N . ASN A 1 85 ? -15.959 -2.715 23.687 1.00 80.50 85 ASN A N 1
ATOM 657 C CA . ASN A 1 85 ? -16.798 -2.940 24.851 1.00 80.50 85 ASN A CA 1
ATOM 658 C C . ASN A 1 85 ? -17.759 -1.764 25.002 1.00 80.50 85 ASN A C 1
ATOM 660 O O . ASN A 1 85 ? -17.336 -0.611 25.115 1.00 80.50 85 ASN A O 1
ATOM 664 N N . ILE A 1 86 ? -19.051 -2.062 25.023 1.00 80.25 86 ILE A N 1
ATOM 665 C CA . ILE A 1 86 ? -20.113 -1.082 25.228 1.00 80.25 86 ILE A CA 1
ATOM 666 C C . ILE A 1 86 ? -20.434 -1.007 26.723 1.00 80.25 86 ILE A C 1
ATOM 668 O O . ILE A 1 86 ? -20.558 -2.031 27.389 1.00 80.25 86 ILE A O 1
ATOM 672 N N . ASN A 1 87 ? -20.585 0.206 27.254 1.00 83.69 87 ASN A N 1
ATOM 673 C CA . ASN A 1 87 ? -21.063 0.411 28.615 1.00 83.69 87 ASN A CA 1
ATOM 674 C C . ASN A 1 87 ? -22.596 0.292 28.651 1.00 83.69 87 ASN A C 1
ATOM 676 O O . ASN A 1 87 ? -23.309 1.239 28.307 1.00 83.69 87 ASN A O 1
ATOM 680 N N . GLU A 1 88 ? -23.089 -0.876 29.061 1.00 82.19 88 GLU A N 1
ATOM 681 C CA . GLU A 1 88 ? -24.519 -1.208 29.092 1.00 82.19 88 GLU A CA 1
ATOM 682 C C . GLU A 1 88 ? -25.337 -0.228 29.946 1.00 82.19 88 GLU A C 1
ATOM 684 O O . GLU A 1 88 ? -26.393 0.233 29.511 1.00 82.19 88 GLU A O 1
ATOM 689 N N . ASP A 1 89 ? -24.816 0.185 31.106 1.00 84.06 89 ASP A N 1
ATOM 690 C CA . ASP A 1 89 ? -25.497 1.121 32.009 1.00 84.06 89 ASP A CA 1
ATOM 691 C C . ASP A 1 89 ? -25.706 2.496 31.369 1.00 84.06 89 ASP A C 1
ATOM 693 O O . ASP A 1 89 ? -26.738 3.143 31.568 1.00 84.06 89 ASP A O 1
ATOM 697 N N . MET A 1 90 ? -24.719 2.975 30.609 1.00 81.38 90 MET A N 1
ATOM 698 C CA . MET A 1 90 ? -24.830 4.249 29.900 1.00 81.38 90 MET A CA 1
ATOM 699 C C . MET A 1 90 ? -25.713 4.118 28.663 1.00 81.38 90 MET A C 1
ATOM 701 O O . MET A 1 90 ? -26.499 5.022 28.389 1.00 81.38 90 MET A O 1
ATOM 705 N N . MET A 1 91 ? -25.637 2.992 27.955 1.00 78.75 91 MET A N 1
ATOM 706 C CA . MET A 1 91 ? -26.450 2.732 26.770 1.00 78.75 91 MET A CA 1
ATOM 707 C C . MET A 1 91 ? -27.940 2.578 27.097 1.00 78.75 91 MET A C 1
ATOM 709 O O . MET A 1 91 ? -28.789 3.027 26.324 1.00 78.75 91 MET A O 1
ATOM 713 N N . ALA A 1 92 ? -28.270 2.018 28.261 1.00 80.19 92 ALA A N 1
ATOM 714 C CA . ALA A 1 92 ? -29.640 1.922 28.758 1.00 80.19 92 ALA A CA 1
ATOM 715 C C . ALA A 1 92 ? -30.260 3.294 29.077 1.00 80.19 92 ALA A C 1
ATOM 717 O O . ALA A 1 92 ? -31.475 3.454 28.993 1.00 80.19 92 ALA A O 1
ATOM 718 N N . ARG A 1 93 ? -29.437 4.295 29.417 1.00 83.31 93 ARG A N 1
ATOM 719 C CA . ARG A 1 93 ? -29.886 5.663 29.734 1.00 83.31 93 ARG A CA 1
ATOM 720 C C . ARG A 1 93 ? -30.101 6.542 28.501 1.00 83.31 93 ARG A C 1
ATOM 722 O O . ARG A 1 93 ? -30.622 7.644 28.649 1.00 83.31 93 ARG A O 1
ATOM 729 N N . LEU A 1 94 ? -29.672 6.097 27.319 1.00 78.88 94 LEU A N 1
ATOM 730 C CA . LEU A 1 94 ? -29.843 6.847 26.076 1.00 78.88 94 LEU A CA 1
ATOM 731 C C . LEU A 1 94 ? -31.262 6.689 25.536 1.00 78.88 94 LEU A C 1
ATOM 733 O O . LEU A 1 94 ? -31.814 5.586 25.495 1.00 78.88 94 LEU A O 1
ATOM 737 N N . SER A 1 95 ? -31.820 7.799 25.065 1.00 82.31 95 SER A N 1
ATOM 738 C CA . SER A 1 95 ? -33.076 7.805 24.324 1.00 82.31 95 SER A CA 1
ATOM 739 C C . SER A 1 95 ? -32.928 7.123 22.960 1.00 82.31 95 SER A C 1
ATOM 741 O O . SER A 1 95 ? -31.829 6.932 22.435 1.00 82.31 95 SER A O 1
ATOM 743 N N . LEU A 1 96 ? -34.059 6.750 22.367 1.00 78.56 96 LEU A N 1
ATOM 744 C CA . LEU A 1 96 ? -34.096 6.069 21.072 1.00 78.56 96 LEU A CA 1
ATOM 745 C C . LEU A 1 96 ? -33.565 6.967 19.935 1.00 78.56 96 LEU A C 1
ATOM 747 O O . LEU A 1 96 ? -32.872 6.479 19.046 1.00 78.56 96 LEU A O 1
ATOM 751 N N . GLU A 1 97 ? -33.800 8.280 20.021 1.00 81.69 97 GLU A N 1
ATOM 752 C CA . GLU A 1 97 ? -33.270 9.284 19.085 1.00 81.69 97 GLU A CA 1
ATOM 753 C C . GLU A 1 97 ? -31.741 9.408 19.174 1.00 81.69 97 GLU A C 1
ATOM 755 O O . GLU A 1 97 ? -31.049 9.421 18.155 1.00 81.69 97 GLU A O 1
ATOM 760 N N . GLU A 1 98 ? -31.180 9.423 20.390 1.00 79.25 98 GLU A N 1
ATOM 761 C CA . GLU A 1 98 ? -29.725 9.450 20.588 1.00 79.25 98 GLU A CA 1
ATOM 762 C C . GLU A 1 98 ? -29.055 8.189 20.025 1.00 79.25 98 GLU A C 1
ATOM 764 O O . GLU A 1 98 ? -27.990 8.273 19.411 1.00 79.25 98 GLU A O 1
ATOM 769 N N . LYS A 1 99 ? -29.691 7.022 20.184 1.00 76.81 99 LYS A N 1
ATOM 770 C CA . LYS A 1 99 ? -29.201 5.755 19.619 1.00 76.81 99 LYS A CA 1
ATOM 771 C C . LYS A 1 99 ? -29.183 5.776 18.089 1.00 76.81 99 LYS A C 1
ATOM 773 O O . LYS A 1 99 ? -28.218 5.304 17.493 1.00 76.81 99 LYS A O 1
ATOM 778 N N . GLN A 1 100 ? -30.205 6.350 17.454 1.00 77.88 100 GLN A N 1
ATOM 779 C CA . GLN A 1 100 ? -30.259 6.504 15.995 1.00 77.88 100 GLN A CA 1
ATOM 780 C C . GLN A 1 100 ? -29.190 7.475 15.484 1.00 77.88 100 GLN A C 1
ATOM 782 O O . GLN A 1 100 ? -28.488 7.159 14.525 1.00 77.88 100 GLN A O 1
ATOM 787 N N . SER A 1 101 ? -28.994 8.604 16.172 1.00 78.69 101 SER A N 1
ATOM 788 C CA . SER A 1 101 ? -27.950 9.577 15.827 1.00 78.69 101 SER A CA 1
ATOM 789 C C . SER A 1 101 ? -26.547 8.958 15.853 1.00 78.69 101 SER A C 1
ATOM 791 O O . SER A 1 101 ? -25.723 9.231 14.979 1.00 78.69 101 SER A O 1
ATOM 793 N N . ILE A 1 102 ? -26.283 8.062 16.810 1.00 74.88 102 ILE A N 1
ATOM 794 C CA . ILE A 1 102 ? -25.018 7.322 16.898 1.00 74.88 102 ILE A CA 1
ATOM 795 C C . ILE A 1 102 ? -24.802 6.434 15.666 1.00 74.88 102 ILE A C 1
ATOM 797 O O . ILE A 1 102 ? -23.723 6.477 15.072 1.00 74.88 102 ILE A O 1
ATOM 801 N N . VAL A 1 103 ? -25.813 5.659 15.268 1.00 75.38 103 VAL A N 1
ATOM 802 C CA . VAL A 1 103 ? -25.746 4.787 14.083 1.00 75.38 103 VAL A CA 1
ATOM 803 C C . VAL A 1 103 ? -25.493 5.605 12.820 1.00 75.38 103 VAL A C 1
ATOM 805 O O . VAL A 1 103 ? -24.612 5.265 12.031 1.00 75.38 103 VAL A O 1
ATOM 808 N N . GLU A 1 104 ? -26.209 6.716 12.660 1.00 75.88 104 GLU A N 1
ATOM 809 C CA . GLU A 1 104 ? -26.105 7.579 11.484 1.00 75.88 104 GLU A CA 1
ATOM 810 C C . GLU A 1 104 ? -24.769 8.328 11.412 1.00 75.88 104 GLU A C 1
ATOM 812 O O . GLU A 1 104 ? -24.218 8.526 10.330 1.00 75.88 104 GLU A O 1
ATOM 817 N N . SER A 1 105 ? -24.184 8.672 12.562 1.00 73.00 105 SER A N 1
ATOM 818 C CA . SER A 1 105 ? -22.858 9.295 12.620 1.00 73.00 105 SER A CA 1
ATOM 819 C C . SER A 1 105 ? -21.705 8.348 12.254 1.00 73.00 105 SER A C 1
ATOM 821 O O . SER A 1 105 ? -20.578 8.811 12.059 1.00 73.00 105 SER A O 1
ATOM 823 N N . SER A 1 106 ? -21.956 7.035 12.144 1.00 68.50 106 SER A N 1
ATOM 824 C CA . SER A 1 106 ? -20.939 6.037 11.805 1.00 68.50 106 SER A CA 1
ATOM 825 C C . SER A 1 106 ? -20.613 6.060 10.299 1.00 68.50 106 SER A C 1
ATOM 827 O O . SER A 1 106 ? -21.427 5.615 9.489 1.00 68.50 106 SER A O 1
ATOM 829 N N . PRO A 1 107 ? -19.397 6.468 9.882 1.00 66.19 107 PRO A N 1
ATOM 830 C CA . PRO A 1 107 ? -19.027 6.583 8.466 1.00 66.19 107 PRO A CA 1
ATOM 831 C C . PRO A 1 107 ? -19.044 5.246 7.718 1.00 66.19 107 PRO A C 1
ATOM 833 O O . PRO A 1 107 ? -19.203 5.206 6.502 1.00 66.19 107 PRO A O 1
ATOM 836 N N . THR A 1 108 ? -18.838 4.151 8.447 1.00 63.84 108 THR A N 1
ATOM 837 C CA . THR A 1 108 ? -18.722 2.791 7.913 1.00 63.84 108 THR A CA 1
ATOM 838 C C . THR A 1 108 ? -19.919 1.908 8.266 1.00 63.84 108 THR A C 1
ATOM 840 O O . THR A 1 108 ? -19.872 0.716 7.977 1.00 63.84 108 THR A O 1
ATOM 843 N N . LYS A 1 109 ? -20.993 2.472 8.849 1.00 65.88 109 LYS A N 1
ATOM 844 C CA . LYS A 1 109 ? -22.178 1.722 9.314 1.00 65.88 109 LYS A CA 1
ATOM 845 C C . LYS A 1 109 ? -21.794 0.529 10.199 1.00 65.88 109 LYS A C 1
ATOM 847 O O . LYS A 1 109 ? -22.253 -0.591 10.016 1.00 65.88 109 LYS A O 1
ATOM 852 N N . VAL A 1 110 ? -20.892 0.784 11.144 1.00 66.19 110 VAL A N 1
ATOM 853 C CA . VAL A 1 110 ? -20.332 -0.239 12.049 1.00 66.19 110 VAL A CA 1
ATOM 854 C C . VAL A 1 110 ? -21.361 -0.689 13.086 1.00 66.19 110 VAL A C 1
ATOM 856 O O . VAL A 1 110 ? -21.216 -1.757 13.670 1.00 66.19 110 VAL A O 1
ATOM 859 N N . PHE A 1 111 ? -22.406 0.106 13.306 1.00 67.38 111 PHE A N 1
ATOM 860 C CA . PHE A 1 111 ? -23.472 -0.178 14.255 1.00 67.38 111 PHE A CA 1
ATOM 861 C C . PHE A 1 111 ? -24.781 -0.420 13.514 1.00 67.38 111 PHE A C 1
ATOM 863 O O . PHE A 1 111 ? -25.124 0.344 12.615 1.00 67.38 111 PHE A O 1
ATOM 870 N N . ASP A 1 112 ? -25.520 -1.433 13.949 1.00 65.50 112 ASP A N 1
ATOM 871 C CA . ASP A 1 112 ? -26.922 -1.635 13.588 1.00 65.50 112 ASP A CA 1
ATOM 872 C C . ASP A 1 112 ? -27.768 -1.803 14.858 1.00 65.50 112 ASP A C 1
ATOM 874 O O . ASP A 1 112 ? -27.227 -2.171 15.905 1.00 65.50 112 ASP A O 1
ATOM 878 N N . ILE A 1 113 ? -29.065 -1.505 14.791 1.00 67.44 113 ILE A N 1
ATOM 879 C CA . ILE A 1 113 ? -30.008 -1.665 15.909 1.00 67.44 113 ILE A CA 1
ATOM 880 C C . ILE A 1 113 ? -30.899 -2.862 15.602 1.00 67.44 113 ILE A C 1
ATOM 882 O O . ILE A 1 113 ? -31.660 -2.838 14.636 1.00 67.44 113 ILE A O 1
ATOM 886 N N . ASP A 1 114 ? -30.860 -3.887 16.451 1.00 68.25 114 ASP A N 1
ATOM 887 C CA . ASP A 1 114 ? -31.821 -4.984 16.357 1.00 68.25 114 ASP A CA 1
ATOM 888 C C . ASP A 1 114 ? -33.239 -4.453 16.669 1.00 68.25 114 ASP A C 1
ATOM 890 O O . ASP A 1 114 ? -33.468 -3.909 17.758 1.00 68.25 114 ASP A O 1
ATOM 894 N N . PRO A 1 115 ? -34.210 -4.606 15.747 1.00 61.53 115 PRO A N 1
ATOM 895 C CA . PRO A 1 115 ? -35.574 -4.104 15.917 1.00 61.53 115 PRO A CA 1
ATOM 896 C C . PRO A 1 115 ? -36.333 -4.743 17.091 1.00 61.53 115 PRO A C 1
ATOM 898 O O . PRO A 1 115 ? -37.338 -4.190 17.536 1.00 61.53 115 PRO A O 1
ATOM 901 N N . THR A 1 116 ? -35.871 -5.885 17.603 1.00 59.81 116 THR A N 1
ATOM 902 C CA . THR A 1 116 ? -36.570 -6.675 18.628 1.00 59.81 116 THR A CA 1
ATOM 903 C C . THR A 1 116 ? -36.001 -6.444 20.023 1.00 59.81 116 THR A C 1
ATOM 905 O O . THR A 1 116 ? -36.746 -6.337 20.994 1.00 59.81 116 THR A O 1
ATOM 908 N N . THR A 1 117 ? -34.676 -6.361 20.130 1.00 60.03 117 THR A N 1
ATOM 909 C CA . THR A 1 117 ? -33.962 -6.234 21.410 1.00 60.03 117 THR A CA 1
ATOM 910 C C . THR A 1 117 ? -33.489 -4.806 21.683 1.00 60.03 117 THR A C 1
ATOM 912 O O . THR A 1 117 ? -33.084 -4.505 22.805 1.00 60.03 117 THR A O 1
ATOM 915 N N . GLN A 1 118 ? -33.540 -3.916 20.679 1.00 57.69 118 GLN A N 1
ATOM 916 C CA . GLN A 1 118 ? -32.911 -2.588 20.696 1.00 57.69 118 GLN A CA 1
ATOM 917 C C . GLN A 1 118 ? -31.417 -2.630 21.075 1.00 57.69 118 GLN A C 1
ATOM 919 O O . GLN A 1 118 ? -30.865 -1.627 21.540 1.00 57.69 118 GLN A O 1
ATOM 924 N N . GLN A 1 119 ? -30.768 -3.788 20.907 1.00 53.12 119 GLN A N 1
ATOM 925 C CA . GLN A 1 119 ? -29.348 -3.986 21.168 1.00 53.12 119 GLN A CA 1
ATOM 926 C C . GLN A 1 119 ? -28.535 -3.739 19.896 1.00 53.12 119 GLN A C 1
ATOM 928 O O . GLN A 1 119 ? -29.004 -3.963 18.779 1.00 53.12 119 GLN A O 1
ATOM 933 N N . HIS A 1 120 ? -27.315 -3.235 20.078 1.00 57.09 120 HIS A N 1
ATOM 934 C CA . HIS A 1 120 ? -26.435 -2.867 18.978 1.00 57.09 120 HIS A CA 1
ATOM 935 C C . HIS A 1 120 ? -25.648 -4.083 18.474 1.00 57.09 120 HIS A C 1
ATOM 937 O O . HIS A 1 120 ? -24.969 -4.743 19.259 1.00 57.09 120 HIS A O 1
ATOM 943 N N . ILE A 1 121 ? -25.676 -4.339 17.164 1.00 53.66 121 ILE A N 1
ATOM 944 C CA . ILE A 1 121 ? -24.789 -5.314 16.518 1.00 53.66 121 ILE A CA 1
ATOM 945 C C . ILE A 1 121 ? -23.584 -4.559 15.961 1.00 53.66 121 ILE A C 1
ATOM 947 O O . ILE A 1 121 ? -23.730 -3.615 15.181 1.00 53.66 121 ILE A O 1
ATOM 951 N N . LEU A 1 122 ? -22.387 -4.973 16.378 1.00 55.31 122 LEU A N 1
ATOM 952 C CA . LEU A 1 122 ? -21.137 -4.446 15.854 1.00 55.31 122 LEU A CA 1
ATOM 953 C C . LEU A 1 122 ? -20.758 -5.198 14.575 1.00 55.31 122 LEU A C 1
ATOM 955 O O . LEU A 1 122 ? -20.378 -6.367 14.623 1.00 55.31 122 LEU A O 1
ATOM 959 N N . THR A 1 123 ? -20.829 -4.530 13.428 1.00 51.78 123 THR A N 1
ATOM 960 C CA . THR A 1 123 ? -20.323 -5.088 12.174 1.00 51.78 123 THR A CA 1
ATOM 961 C C . THR A 1 123 ? -18.835 -4.787 12.076 1.00 51.78 123 THR A C 1
ATOM 963 O O . THR A 1 123 ? -18.417 -3.637 11.963 1.00 51.78 123 THR A O 1
ATOM 966 N N . MET A 1 124 ? -18.029 -5.842 12.159 1.00 50.22 124 MET A N 1
ATOM 967 C CA . MET A 1 124 ? -16.570 -5.822 12.235 1.00 50.22 124 MET A CA 1
ATOM 968 C C . MET A 1 124 ? -15.921 -5.236 10.973 1.00 50.22 124 MET A C 1
ATOM 970 O O . MET A 1 124 ? -15.416 -5.966 10.125 1.00 50.22 124 MET A O 1
ATOM 974 N N . MET A 1 125 ? -15.924 -3.914 10.798 1.00 49.94 125 MET A N 1
ATOM 975 C CA . MET A 1 125 ? -15.171 -3.318 9.699 1.00 49.94 125 MET A CA 1
ATOM 976 C C . MET A 1 125 ? -14.633 -1.930 10.029 1.00 49.94 125 MET A C 1
ATOM 978 O O . MET A 1 125 ? -15.365 -0.950 10.112 1.00 49.94 125 MET A O 1
ATOM 982 N N . LYS A 1 126 ? -13.301 -1.884 10.177 1.00 53.34 126 LYS A N 1
ATOM 983 C CA . LYS A 1 126 ? -12.444 -0.690 10.202 1.00 53.34 126 LYS A CA 1
ATOM 984 C C . LYS A 1 126 ? -13.010 0.448 11.056 1.00 53.34 126 LYS A C 1
ATOM 986 O O . LYS A 1 126 ? -13.574 1.417 10.548 1.00 53.34 126 LYS A O 1
ATOM 991 N N . LEU A 1 127 ? -12.784 0.357 12.364 1.00 55.47 127 LEU A N 1
ATOM 992 C CA . LEU A 1 127 ? -12.982 1.498 13.248 1.00 55.47 127 LEU A CA 1
ATOM 993 C C . LEU A 1 127 ? -12.115 2.669 12.793 1.00 55.47 127 LEU A C 1
ATOM 995 O O . LEU A 1 127 ? -10.891 2.560 12.686 1.00 55.47 127 LEU A O 1
ATOM 999 N N . SER A 1 128 ? -12.757 3.806 12.543 1.00 57.22 128 SER A N 1
ATOM 1000 C CA . SER A 1 128 ? -12.029 5.052 12.351 1.00 57.22 128 SER A CA 1
ATOM 1001 C C . SER A 1 128 ? -11.379 5.463 13.680 1.00 57.22 128 SER A C 1
ATOM 1003 O O . SER A 1 128 ? -11.947 5.261 14.757 1.00 57.22 128 SER A O 1
ATOM 1005 N N . ARG A 1 129 ? -10.190 6.078 13.625 1.00 56.38 129 ARG A N 1
ATOM 1006 C CA . ARG A 1 129 ? -9.470 6.572 14.818 1.00 56.38 129 ARG A CA 1
ATOM 1007 C C . ARG A 1 129 ? -10.260 7.619 15.628 1.00 56.38 129 ARG A C 1
ATOM 1009 O O . ARG A 1 129 ? -9.865 7.930 16.746 1.00 56.38 129 ARG A O 1
ATOM 1016 N N . ASN A 1 130 ? -11.375 8.126 15.096 1.00 57.22 130 ASN A N 1
ATOM 1017 C CA . ASN A 1 130 ? -12.179 9.203 15.674 1.00 57.22 130 ASN A CA 1
ATOM 1018 C C . ASN A 1 130 ? -13.409 8.719 16.464 1.00 57.22 130 ASN A C 1
ATOM 1020 O O . ASN A 1 130 ? -14.306 9.515 16.718 1.00 57.22 130 ASN A O 1
ATOM 1024 N N . TRP A 1 131 ? -13.455 7.458 16.899 1.00 59.50 131 TRP A N 1
ATOM 1025 C CA . TRP A 1 131 ? -14.577 6.891 17.669 1.00 59.50 131 TRP A CA 1
ATOM 1026 C C . TRP A 1 131 ? -14.950 7.676 18.946 1.00 59.50 131 TRP A C 1
ATOM 1028 O O . TRP A 1 131 ? -16.096 7.627 19.381 1.00 59.50 131 TRP A O 1
ATOM 1038 N N . ASN A 1 132 ? -14.010 8.441 19.522 1.00 59.09 132 ASN A N 1
ATOM 1039 C CA . ASN A 1 132 ? -14.248 9.349 20.657 1.00 59.09 132 ASN A CA 1
ATOM 1040 C C . ASN A 1 132 ? -15.159 10.545 20.329 1.00 59.09 132 ASN A C 1
ATOM 1042 O O . ASN A 1 132 ? -15.631 11.218 21.241 1.00 59.09 132 ASN A O 1
ATOM 1046 N N . GLN A 1 133 ? -15.354 10.854 19.045 1.00 60.84 133 GLN A N 1
ATOM 1047 C CA . GLN A 1 133 ? -16.248 11.923 18.591 1.00 60.84 133 GLN A CA 1
ATOM 1048 C C . GLN A 1 133 ? -17.677 11.426 18.372 1.00 60.84 133 GLN A C 1
ATOM 1050 O O . GLN A 1 133 ? -18.574 12.224 18.113 1.00 60.84 133 GLN A O 1
ATOM 1055 N N . TRP A 1 134 ? -17.889 10.114 18.447 1.00 63.09 134 TRP A N 1
ATOM 1056 C CA . TRP A 1 134 ? -19.205 9.514 18.337 1.00 63.09 134 TRP A CA 1
ATOM 1057 C C . TRP A 1 134 ? -19.781 9.387 19.754 1.00 63.09 134 TRP A C 1
ATOM 1059 O O . TRP A 1 134 ? -19.089 8.944 20.670 1.00 63.09 134 TRP A O 1
ATOM 1069 N N . GLY A 1 135 ? -21.050 9.753 19.942 1.00 63.16 135 GLY A N 1
ATOM 1070 C CA . GLY A 1 135 ? -21.768 9.542 21.203 1.00 63.16 135 GLY A CA 1
ATOM 1071 C C . GLY A 1 135 ? -21.207 10.288 22.427 1.00 63.16 135 GLY A C 1
ATOM 1072 O O . GLY A 1 135 ? -20.5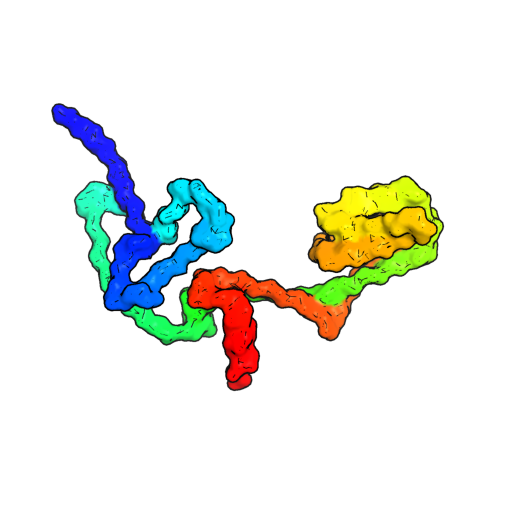30 11.310 22.323 1.00 63.16 135 GLY A O 1
ATOM 1073 N N . ARG A 1 136 ? -21.552 9.794 23.624 1.00 67.44 136 ARG A N 1
ATOM 1074 C CA . ARG A 1 136 ? -21.097 10.356 24.908 1.00 67.44 136 ARG A CA 1
ATOM 1075 C C . ARG A 1 136 ? -19.755 9.742 25.321 1.00 67.44 136 ARG A C 1
ATOM 1077 O O . ARG A 1 136 ? -19.538 8.546 25.137 1.00 67.44 136 ARG A O 1
ATOM 1084 N N . GLN A 1 137 ? -18.882 10.534 25.950 1.00 73.44 137 GLN A N 1
ATOM 1085 C CA . GLN A 1 137 ? -17.629 10.018 26.517 1.00 73.44 137 GLN A CA 1
ATOM 1086 C C . GLN A 1 137 ? -17.902 8.861 27.493 1.00 73.44 137 GLN A C 1
ATOM 1088 O O . GLN A 1 137 ? -18.784 8.959 28.345 1.00 73.44 137 GLN A O 1
ATOM 1093 N N . GLY A 1 138 ? -17.139 7.772 27.361 1.00 76.00 138 GLY A N 1
ATOM 1094 C CA . GLY A 1 138 ? -17.260 6.580 28.209 1.00 76.00 138 GLY A CA 1
ATOM 1095 C C . GLY A 1 138 ? -18.349 5.582 27.797 1.00 76.00 138 GLY A C 1
ATOM 1096 O O . GLY A 1 138 ? -18.471 4.539 28.437 1.00 76.00 138 GLY A O 1
ATOM 1097 N N . LEU A 1 139 ? -19.108 5.858 26.729 1.00 78.38 139 LEU A N 1
ATOM 1098 C CA . LEU A 1 139 ? -20.145 4.950 26.223 1.00 78.38 139 LEU A CA 1
ATOM 1099 C C . LEU A 1 139 ? -19.566 3.657 25.628 1.00 78.38 139 LEU A C 1
ATOM 1101 O O . LEU A 1 139 ? -20.186 2.600 25.713 1.00 78.38 139 LEU A O 1
ATOM 1105 N N . TRP A 1 140 ? -18.363 3.728 25.069 1.00 78.50 140 TRP A N 1
ATOM 1106 C CA . TRP A 1 140 ? -17.617 2.575 24.581 1.00 78.50 140 TRP A CA 1
ATOM 1107 C C . TRP A 1 140 ? -16.138 2.705 24.919 1.00 78.50 140 TRP A C 1
ATOM 1109 O O . TRP A 1 140 ? -15.589 3.803 25.015 1.00 78.50 140 TRP A O 1
ATOM 1119 N N . THR A 1 141 ? -15.495 1.557 25.088 1.00 79.12 141 THR A N 1
ATOM 1120 C CA . THR A 1 141 ? -14.048 1.419 25.232 1.00 79.12 141 THR A CA 1
ATOM 1121 C C . THR A 1 141 ? -13.551 0.526 24.110 1.00 79.12 141 THR A C 1
ATOM 1123 O O . THR A 1 141 ? -14.102 -0.548 23.891 1.00 79.12 141 THR A O 1
ATOM 1126 N N . VAL A 1 142 ? -12.509 0.965 23.409 1.00 78.25 142 VAL A N 1
ATOM 1127 C CA . VAL A 1 142 ? -11.855 0.161 22.374 1.00 78.25 142 VAL A CA 1
ATOM 1128 C C . VAL A 1 142 ? -10.547 -0.376 22.933 1.00 78.25 142 VAL A C 1
ATOM 1130 O O . VAL A 1 142 ? -9.699 0.400 23.381 1.00 78.25 142 VAL A O 1
ATOM 1133 N N . LYS A 1 143 ? -10.380 -1.695 22.907 1.00 83.44 143 LYS A N 1
ATOM 1134 C CA . LYS A 1 143 ? -9.144 -2.383 23.285 1.00 83.44 143 LYS A CA 1
ATOM 1135 C C . LYS A 1 143 ? -8.561 -3.101 22.076 1.00 83.44 143 LYS A C 1
ATOM 1137 O O . LYS A 1 143 ? -9.276 -3.478 21.156 1.00 83.44 143 LYS A O 1
ATOM 1142 N N . ALA A 1 144 ? -7.244 -3.252 22.062 1.00 84.19 144 ALA A N 1
ATOM 1143 C CA . ALA A 1 144 ? -6.580 -4.115 21.099 1.00 84.19 144 ALA A CA 1
ATOM 1144 C C . ALA A 1 144 ? -6.660 -5.555 21.609 1.00 84.19 144 ALA A C 1
ATOM 1146 O O . ALA A 1 144 ? -6.260 -5.821 22.742 1.00 84.19 144 ALA A O 1
ATOM 1147 N N . LYS A 1 145 ? -7.161 -6.470 20.781 1.00 86.81 145 LYS A N 1
ATOM 1148 C CA . LYS A 1 145 ? -7.153 -7.897 21.085 1.00 86.81 145 LYS A CA 1
ATOM 1149 C C . LYS A 1 145 ? -5.753 -8.458 20.819 1.00 86.81 145 LYS A C 1
ATOM 1151 O O . LYS A 1 145 ? -5.342 -8.545 19.669 1.00 86.81 145 LYS A O 1
ATOM 1156 N N . GLU A 1 146 ? -5.006 -8.792 21.872 1.00 86.25 146 GLU A N 1
ATOM 1157 C CA . GLU A 1 146 ? -3.574 -9.140 21.779 1.00 86.25 146 GLU A CA 1
ATOM 1158 C C . GLU A 1 146 ? -3.281 -10.405 20.952 1.00 86.25 146 GLU A C 1
ATOM 1160 O O . GLU A 1 146 ? -2.191 -10.545 20.400 1.00 86.25 146 GLU A O 1
ATOM 1165 N N . ASP A 1 147 ? -4.251 -11.312 20.837 1.00 88.69 147 ASP A N 1
ATOM 1166 C CA . ASP A 1 147 ? -4.154 -12.583 20.116 1.00 88.69 147 ASP A CA 1
ATOM 1167 C C . ASP A 1 147 ? -4.743 -12.535 18.693 1.00 88.69 147 ASP A C 1
ATOM 1169 O O . ASP A 1 147 ? -4.775 -13.563 18.015 1.00 88.69 147 ASP A O 1
ATOM 1173 N N . SER A 1 148 ? -5.190 -11.367 18.210 1.00 85.38 148 SER A N 1
ATOM 1174 C CA . SER A 1 148 ? -5.792 -11.225 16.880 1.00 85.38 148 SER A CA 1
ATOM 1175 C C . SER A 1 148 ? -5.255 -10.031 16.096 1.00 85.38 148 SER A C 1
ATOM 1177 O O . SER A 1 148 ? -5.160 -8.906 16.592 1.00 85.38 148 SER A O 1
ATOM 1179 N N . PHE A 1 149 ? -4.929 -10.275 14.825 1.00 84.12 149 PHE A N 1
ATOM 1180 C CA . PHE A 1 149 ? -4.281 -9.306 13.948 1.00 84.12 149 PHE A CA 1
ATOM 1181 C C . PHE A 1 149 ? -4.910 -9.293 12.561 1.00 84.12 149 PHE A C 1
ATOM 1183 O O . PHE A 1 149 ? -5.141 -10.329 11.940 1.00 84.12 149 PHE A O 1
ATOM 1190 N N . ILE A 1 150 ? -5.077 -8.089 12.030 1.00 83.94 150 ILE A N 1
ATOM 1191 C CA . ILE A 1 150 ? -5.450 -7.832 10.647 1.00 83.94 150 ILE A CA 1
ATOM 1192 C C . ILE A 1 150 ? -4.174 -7.498 9.878 1.00 83.94 150 ILE A C 1
ATOM 1194 O O . ILE A 1 150 ? -3.568 -6.446 10.090 1.00 83.94 150 ILE A O 1
ATOM 1198 N N . PHE A 1 151 ? -3.781 -8.382 8.963 1.00 86.56 151 PHE A N 1
ATOM 1199 C CA . PHE A 1 151 ? -2.677 -8.152 8.034 1.00 86.56 151 PHE A CA 1
ATOM 1200 C C . PHE A 1 151 ? -3.203 -7.615 6.706 1.00 86.56 151 PHE A C 1
ATOM 1202 O O . PHE A 1 151 ? -4.112 -8.188 6.109 1.00 86.56 151 PHE A O 1
ATOM 1209 N N . THR A 1 152 ? -2.600 -6.535 6.215 1.00 86.12 152 THR A N 1
ATOM 1210 C CA . THR A 1 152 ? -2.859 -6.001 4.874 1.00 86.12 152 THR A CA 1
ATOM 1211 C C . THR A 1 152 ? -1.565 -6.037 4.074 1.00 86.12 152 THR A C 1
ATOM 1213 O O . THR A 1 152 ? -0.545 -5.503 4.510 1.00 86.12 152 THR A O 1
ATOM 1216 N N . VAL A 1 153 ? -1.601 -6.684 2.909 1.00 88.38 153 VAL A N 1
ATOM 1217 C CA . VAL A 1 153 ? -0.462 -6.796 1.992 1.00 88.38 153 VAL A CA 1
ATOM 1218 C C . VAL A 1 153 ? -0.868 -6.237 0.638 1.00 88.38 153 VAL A C 1
ATOM 1220 O O . VAL A 1 153 ? -1.737 -6.787 -0.035 1.00 88.38 153 VAL A O 1
ATOM 1223 N N . GLU A 1 154 ? -0.184 -5.182 0.223 1.00 88.38 154 GLU A N 1
ATOM 1224 C CA . GLU A 1 154 ? -0.254 -4.605 -1.111 1.00 88.38 154 GLU A CA 1
ATOM 1225 C C . GLU A 1 154 ? 1.027 -4.968 -1.861 1.00 88.38 154 GLU A C 1
ATOM 1227 O O . GLU A 1 154 ? 2.141 -4.725 -1.388 1.00 88.38 154 GLU A O 1
ATOM 1232 N N . THR A 1 155 ? 0.892 -5.586 -3.031 1.00 88.25 155 THR A N 1
ATOM 1233 C CA . THR A 1 155 ? 2.035 -6.051 -3.830 1.00 88.25 155 THR A CA 1
ATOM 1234 C C . THR A 1 155 ? 2.406 -5.068 -4.923 1.00 88.25 155 THR A C 1
ATOM 1236 O O . THR A 1 155 ? 1.539 -4.385 -5.454 1.00 88.25 155 THR A O 1
ATOM 1239 N N . THR A 1 156 ? 3.657 -5.107 -5.371 1.00 87.75 156 THR A N 1
ATOM 1240 C CA . THR A 1 156 ? 4.108 -4.409 -6.586 1.00 87.75 156 THR A CA 1
ATOM 1241 C C . THR A 1 156 ? 3.691 -5.121 -7.881 1.00 87.75 156 THR A C 1
ATOM 1243 O O . THR A 1 156 ? 4.182 -4.776 -8.949 1.00 87.75 156 THR A O 1
ATOM 1246 N N . GLY A 1 157 ? 2.827 -6.140 -7.807 1.00 83.69 157 GLY A N 1
ATOM 1247 C CA . GLY A 1 157 ? 2.350 -6.922 -8.954 1.00 83.69 157 GLY A CA 1
ATOM 1248 C C . GLY A 1 157 ? 3.344 -7.968 -9.475 1.00 83.69 157 GLY A C 1
ATOM 1249 O O . GLY A 1 157 ? 2.953 -8.845 -10.237 1.00 83.69 157 GLY A O 1
ATOM 1250 N N . ALA A 1 158 ? 4.595 -7.961 -9.000 1.00 83.00 158 ALA A N 1
ATOM 1251 C CA . ALA A 1 158 ? 5.594 -8.978 -9.344 1.00 83.00 158 ALA A CA 1
ATOM 1252 C C . ALA A 1 158 ? 5.216 -10.395 -8.859 1.00 83.00 158 ALA A C 1
ATOM 1254 O O . ALA A 1 158 ? 5.635 -11.393 -9.440 1.00 83.00 158 ALA A O 1
ATOM 1255 N N . VAL A 1 159 ? 4.431 -10.489 -7.781 1.00 83.19 159 VAL A N 1
ATOM 1256 C CA . VAL A 1 159 ? 3.887 -11.734 -7.219 1.00 83.19 159 VAL A CA 1
ATOM 1257 C C . VAL A 1 159 ? 2.509 -11.467 -6.613 1.00 83.19 159 VAL A C 1
ATOM 1259 O O . VAL A 1 159 ? 2.220 -10.352 -6.184 1.00 83.19 159 VAL A O 1
ATOM 1262 N N . LYS A 1 160 ? 1.657 -12.498 -6.527 1.00 79.12 160 LYS A N 1
ATOM 1263 C CA . LYS A 1 160 ? 0.337 -12.392 -5.878 1.00 79.12 160 LYS A CA 1
ATOM 1264 C C . LYS A 1 160 ? 0.480 -12.157 -4.368 1.00 79.12 160 LYS A C 1
ATOM 1266 O O . LYS A 1 160 ? 1.329 -12.782 -3.733 1.00 79.12 160 LYS A O 1
ATOM 1271 N N . GLY A 1 161 ? -0.411 -11.358 -3.771 1.00 76.69 161 GLY A N 1
ATOM 1272 C CA . GLY A 1 161 ? -0.376 -11.008 -2.337 1.00 76.69 161 GLY A CA 1
ATOM 1273 C C . GLY A 1 161 ? -0.284 -12.204 -1.392 1.00 76.69 161 GLY A C 1
ATOM 1274 O O . GLY A 1 161 ? 0.586 -12.244 -0.524 1.00 76.69 161 GLY A O 1
ATOM 1275 N N . PHE A 1 162 ? -1.086 -13.243 -1.635 1.00 73.38 162 PHE A N 1
ATOM 1276 C CA . PHE A 1 162 ? -1.021 -14.489 -0.863 1.00 73.38 162 PHE A CA 1
ATOM 1277 C C . PHE A 1 162 ? 0.370 -15.149 -0.903 1.00 73.38 162 PHE A C 1
ATOM 1279 O O . PHE A 1 162 ? 0.844 -15.703 0.088 1.00 73.38 162 PHE A O 1
ATOM 1286 N N . SER A 1 163 ? 1.057 -15.071 -2.047 1.00 76.19 163 SER A N 1
ATOM 1287 C CA . SER A 1 163 ? 2.381 -15.674 -2.223 1.00 76.19 163 SER A CA 1
ATOM 1288 C C . SER A 1 163 ? 3.467 -14.936 -1.444 1.00 76.19 163 SER A C 1
ATOM 1290 O O . SER A 1 163 ? 4.383 -15.595 -0.961 1.00 76.19 163 SER A O 1
ATOM 1292 N N . VAL A 1 164 ? 3.347 -13.615 -1.261 1.00 74.00 164 VAL A N 1
ATOM 1293 C CA . VAL A 1 164 ? 4.270 -12.839 -0.413 1.00 74.00 164 VAL A CA 1
ATOM 1294 C C . VAL A 1 164 ? 4.206 -13.347 1.026 1.00 74.00 164 VAL A C 1
ATOM 1296 O O . VAL A 1 164 ? 5.231 -13.726 1.589 1.00 74.00 164 VAL A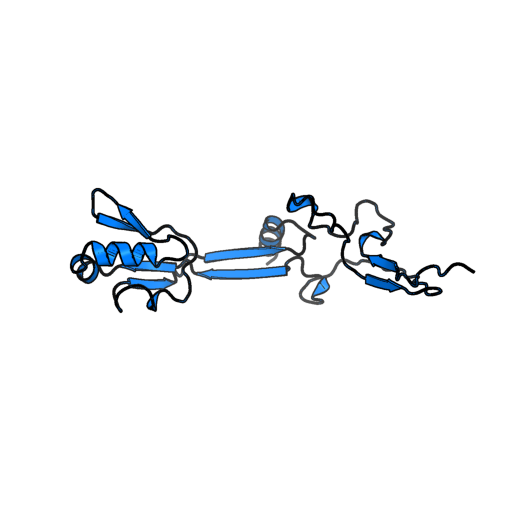 O 1
ATOM 1299 N N . GLY A 1 165 ? 2.998 -13.455 1.589 1.00 71.44 165 GLY A N 1
ATOM 1300 C CA . GLY A 1 165 ? 2.803 -13.980 2.944 1.00 71.44 165 GLY A CA 1
ATOM 1301 C C . GLY A 1 165 ? 3.359 -15.398 3.105 1.00 71.44 165 GLY A C 1
ATOM 1302 O O . GLY A 1 165 ? 4.132 -15.667 4.024 1.00 71.44 165 GLY A O 1
ATOM 1303 N N . ALA A 1 166 ? 3.045 -16.295 2.167 1.00 69.81 166 ALA A N 1
ATOM 1304 C CA . ALA A 1 166 ? 3.497 -17.687 2.205 1.00 69.81 166 ALA A CA 1
ATOM 1305 C C . ALA A 1 166 ? 5.011 -17.875 1.973 1.00 69.81 166 ALA A C 1
ATOM 1307 O O . ALA A 1 166 ? 5.561 -18.918 2.333 1.00 69.81 166 ALA A O 1
ATOM 1308 N N . GLN A 1 167 ? 5.694 -16.931 1.322 1.00 69.88 167 GLN A N 1
ATOM 1309 C CA . GLN A 1 167 ? 7.150 -16.974 1.142 1.00 69.88 167 GLN A CA 1
ATOM 1310 C C . GLN A 1 167 ? 7.885 -16.503 2.400 1.00 69.88 167 GLN A C 1
ATOM 1312 O O . GLN A 1 167 ? 8.872 -17.132 2.775 1.00 69.88 167 GLN A O 1
ATOM 1317 N N . CYS A 1 168 ? 7.372 -15.485 3.097 1.00 64.62 168 CYS A N 1
ATOM 1318 C CA . CYS A 1 168 ? 7.959 -15.012 4.354 1.00 64.62 168 CYS A CA 1
ATOM 1319 C C . CYS A 1 168 ? 7.963 -16.086 5.456 1.00 64.62 168 CYS A C 1
ATOM 1321 O O . CYS A 1 168 ? 8.906 -16.154 6.231 1.00 64.62 168 CYS A O 1
ATOM 1323 N N . HIS A 1 169 ? 6.953 -16.960 5.505 1.00 62.84 169 HIS A N 1
ATOM 1324 C CA . HIS A 1 169 ? 6.851 -18.009 6.534 1.00 62.84 169 HIS A CA 1
ATOM 1325 C C . HIS A 1 169 ? 7.708 -19.255 6.252 1.00 62.84 169 HIS A C 1
ATOM 1327 O O . HIS A 1 169 ? 7.828 -20.124 7.112 1.00 62.84 169 HIS A O 1
ATOM 1333 N N . ARG A 1 170 ? 8.282 -19.386 5.047 1.00 59.66 170 ARG A N 1
ATOM 1334 C CA . ARG A 1 170 ? 9.034 -20.585 4.632 1.00 59.66 170 ARG A CA 1
ATOM 1335 C C . ARG A 1 170 ? 10.535 -20.528 4.918 1.00 59.66 170 ARG A C 1
ATOM 1337 O O . ARG A 1 170 ? 11.215 -21.524 4.690 1.00 59.66 170 ARG A O 1
ATOM 1344 N N . HIS A 1 171 ? 11.038 -19.411 5.430 1.00 47.75 171 HIS A N 1
ATOM 1345 C CA . HIS A 1 171 ? 12.447 -19.241 5.772 1.00 47.75 171 HIS A CA 1
ATOM 1346 C C . HIS A 1 171 ? 12.592 -18.662 7.191 1.00 47.75 171 HIS A C 1
ATOM 1348 O O . HIS A 1 171 ? 12.390 -17.458 7.349 1.00 47.75 171 HIS A O 1
ATOM 1354 N N . PRO A 1 172 ? 12.897 -19.492 8.210 1.00 42.62 172 PRO A N 1
ATOM 1355 C CA . PRO A 1 172 ? 13.516 -19.030 9.452 1.00 42.62 172 PRO A CA 1
ATOM 1356 C C . PRO A 1 172 ? 14.984 -18.626 9.242 1.00 42.62 172 PRO A C 1
ATOM 1358 O O . PRO A 1 172 ? 15.631 -19.174 8.316 1.00 42.62 172 PRO A O 1
#

Mean predicted aligned error: 12.15 Å

Solvent-accessible surface area (backbone atoms only — not comparable to full-atom values): 11390 Å² total; per-residue (Å²): 136,83,84,73,73,90,67,65,48,80,40,29,46,78,74,62,83,60,98,46,92,91,57,71,75,78,74,70,59,82,78,66,74,59,92,57,98,71,83,60,64,54,78,73,51,76,36,51,86,97,59,86,87,88,85,87,85,85,91,75,93,68,52,38,89,82,39,70,91,44,38,50,56,70,44,76,51,75,42,59,38,75,43,78,47,72,34,61,77,58,57,70,72,50,53,73,67,59,55,49,52,46,35,70,68,36,94,70,55,33,48,46,71,40,92,86,75,73,44,73,47,77,48,95,55,80,84,62,96,59,60,80,76,50,72,59,88,76,40,59,47,80,42,70,37,92,92,40,72,48,76,47,68,39,45,61,63,81,47,58,51,70,54,55,59,60,53,62,74,71,58,133

Sequence (172 aa):
MEERSYQAQDVTSKDLLSSDNTVVPVDFYEIAGDDSSEQKGVMIVKLRRVQELRLGAITRKCIGKDQAKCSPAATVTFMYEPEININEDMMARLSLEEKQSIVESSPTKVFDIDPTTQQHILTMMKLSRNWNQWGRQGLWTVKAKEDSFIFTVETTGAVKGFSVGAQCHRHP

pLDDT: mean 76.48, std 13.82, range [39.69, 94.88]

Nearest PDB structures (foldseek):
  8hil-assembly1_C  TM=7.666E-01  e=1.009E-12  Brassica oleracea
  8him-assembly1_C  TM=6.822E-01  e=7.562E-12  Brassica oleracea
  8xme-assembly1_C  TM=6.842E-01  e=4.979E-11  Arabidopsis thaliana
  8hyj-assembly1_C  TM=7.134E-01  e=2.080E-10  Arabidopsis thaliana
  7eu1-assembly1_C  TM=6.432E-01  e=7.846E-11  Arabidopsis thaliana

Organism: NCBI:txid586396

Radius of gyration: 26.41 Å; Cα contacts (8 Å, |Δi|>4): 175; chains: 1; bounding box: 57×45×77 Å